Protein AF-A0A2V7W0M0-F1 (afdb_monomer)

Nearest PDB structures (foldseek):
  5k9a-assembly1_A-2  TM=7.201E-01  e=1.291E+00  Corynebacterium diphtheriae NCTC 13129
  8gmx-assembly1_A  TM=8.052E-01  e=2.928E+00  Lacticaseibacillus rhamnosus GG
  7d6p-assembly1_A  TM=5.475E-01  e=5.796E+00  Clostridium perfringens SM101

Structure (mmCIF, N/CA/C/O backbone):
data_AF-A0A2V7W0M0-F1
#
_entry.id   AF-A0A2V7W0M0-F1
#
loop_
_atom_site.group_PDB
_atom_site.id
_atom_site.type_symbol
_atom_site.label_atom_id
_atom_site.label_alt_id
_atom_site.label_comp_id
_atom_site.label_asym_id
_atom_site.label_entity_id
_atom_site.label_seq_id
_atom_site.pdbx_PDB_ins_code
_atom_site.Cartn_x
_atom_site.Cartn_y
_atom_site.Cartn_z
_atom_site.occupancy
_atom_site.B_iso_or_equiv
_atom_site.auth_seq_id
_atom_site.auth_comp_id
_atom_site.auth_asym_id
_atom_site.auth_atom_id
_atom_site.pdbx_PDB_model_num
ATOM 1 N N . MET A 1 1 ? 31.331 8.585 -36.967 1.00 64.06 1 MET A N 1
ATOM 2 C CA . MET A 1 1 ? 30.341 7.479 -36.903 1.00 64.06 1 MET A CA 1
ATOM 3 C C . MET A 1 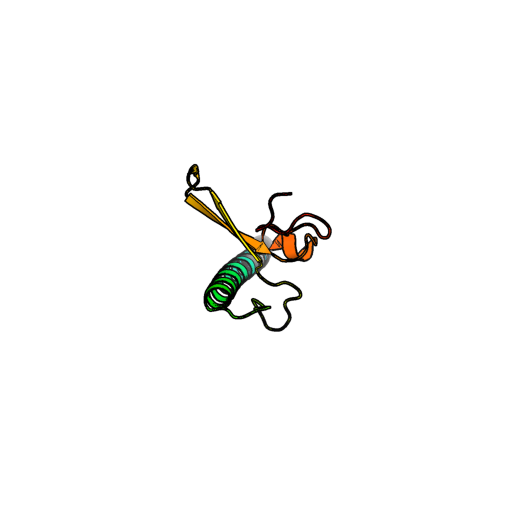1 ? 30.360 6.738 -35.563 1.00 64.06 1 MET A C 1
ATOM 5 O O . MET A 1 1 ? 29.324 6.711 -34.916 1.00 64.06 1 MET A O 1
ATOM 9 N N . LYS A 1 2 ? 31.514 6.246 -35.075 1.00 75.12 2 LYS A N 1
ATOM 10 C CA . LYS A 1 2 ? 31.631 5.527 -33.782 1.00 75.12 2 LYS A CA 1
ATOM 11 C C . LYS A 1 2 ? 31.044 6.279 -32.569 1.00 75.12 2 LYS A C 1
ATOM 13 O O . LYS A 1 2 ? 30.305 5.691 -31.794 1.00 75.12 2 LYS A O 1
ATOM 18 N N . LYS A 1 3 ? 31.273 7.597 -32.459 1.00 80.25 3 LYS A N 1
ATOM 19 C CA . LYS A 1 3 ? 30.722 8.433 -31.370 1.00 80.25 3 LYS A CA 1
ATOM 20 C C . LYS A 1 3 ? 29.184 8.470 -31.331 1.00 80.25 3 LYS A C 1
ATOM 22 O O . LYS A 1 3 ? 28.625 8.472 -30.246 1.00 80.25 3 LYS A O 1
ATOM 27 N N . ARG A 1 4 ? 28.499 8.449 -32.488 1.00 87.44 4 ARG A N 1
ATOM 28 C CA . ARG A 1 4 ? 27.020 8.410 -32.550 1.00 87.44 4 ARG A CA 1
ATOM 29 C C . ARG A 1 4 ? 26.479 7.060 -32.079 1.00 87.44 4 ARG A C 1
ATOM 31 O O . ARG A 1 4 ? 25.523 7.042 -31.323 1.00 87.44 4 ARG A O 1
ATOM 38 N N . LEU A 1 5 ? 27.117 5.954 -32.468 1.00 90.56 5 LEU A N 1
ATOM 39 C CA . LEU A 1 5 ? 26.745 4.610 -32.005 1.00 90.56 5 LEU A CA 1
ATOM 40 C C . LEU A 1 5 ? 26.913 4.449 -30.488 1.00 90.56 5 LEU A C 1
ATOM 42 O O . LEU A 1 5 ? 26.024 3.907 -29.845 1.00 90.56 5 LEU A O 1
ATOM 46 N N . VAL A 1 6 ? 27.998 4.980 -29.912 1.00 91.69 6 VAL A N 1
ATOM 47 C CA . VAL A 1 6 ? 28.197 4.988 -28.450 1.00 91.69 6 VAL A CA 1
ATOM 48 C C . VAL A 1 6 ? 27.105 5.798 -27.745 1.00 91.69 6 VAL A C 1
ATOM 50 O O . VAL A 1 6 ? 26.567 5.337 -26.746 1.00 91.69 6 VAL A O 1
ATOM 53 N N . LEU A 1 7 ? 26.735 6.963 -28.287 1.00 93.75 7 LEU A N 1
ATOM 54 C CA . LEU A 1 7 ? 25.692 7.825 -27.716 1.00 93.75 7 LEU A CA 1
ATOM 55 C C . LEU A 1 7 ? 24.292 7.195 -27.798 1.00 93.75 7 LEU A C 1
ATOM 57 O O . LEU A 1 7 ? 23.509 7.305 -26.864 1.00 93.75 7 LEU A O 1
ATOM 61 N N . ILE A 1 8 ? 23.981 6.511 -28.903 1.00 94.19 8 ILE A N 1
ATOM 62 C CA . ILE A 1 8 ? 22.719 5.771 -29.061 1.00 94.19 8 ILE A CA 1
ATOM 63 C C . ILE A 1 8 ? 22.687 4.576 -28.103 1.00 94.19 8 ILE A C 1
ATOM 65 O O . ILE A 1 8 ? 21.677 4.352 -27.440 1.00 94.19 8 ILE A O 1
ATOM 69 N N . GLY A 1 9 ? 23.797 3.841 -27.991 1.00 95.56 9 GLY A N 1
ATOM 70 C CA . GLY A 1 9 ? 23.924 2.723 -27.061 1.00 95.56 9 GLY A CA 1
ATOM 71 C C . GLY A 1 9 ? 23.741 3.153 -25.606 1.00 95.56 9 GLY A C 1
ATOM 72 O O . GLY A 1 9 ? 22.982 2.518 -24.877 1.00 95.56 9 GLY A O 1
ATOM 73 N N . SER A 1 10 ? 24.362 4.261 -25.187 1.00 94.12 10 SER A N 1
ATOM 74 C CA . SER A 1 10 ? 24.211 4.768 -23.818 1.00 94.12 10 SER A CA 1
ATOM 75 C C . SER A 1 10 ? 22.786 5.240 -23.524 1.00 94.12 10 SER A C 1
ATOM 77 O O . SER A 1 10 ? 22.264 4.942 -22.450 1.00 94.12 10 SER A O 1
ATOM 79 N N . LEU A 1 11 ? 22.121 5.905 -24.478 1.00 95.25 11 LEU A N 1
ATOM 80 C CA . LEU A 1 11 ? 20.715 6.296 -24.337 1.00 95.25 11 LEU A CA 1
ATOM 81 C C . LEU A 1 11 ? 19.784 5.084 -24.238 1.00 95.25 11 LEU A C 1
ATOM 83 O O . LEU A 1 11 ? 18.876 5.081 -23.411 1.00 95.25 11 LEU A O 1
ATOM 87 N N . ALA A 1 12 ? 20.015 4.048 -25.048 1.00 96.00 12 ALA A N 1
ATOM 88 C CA . ALA A 1 12 ? 19.219 2.825 -25.013 1.00 96.00 12 ALA A CA 1
ATOM 89 C C . ALA A 1 12 ? 19.354 2.101 -23.663 1.00 96.00 12 ALA A C 1
ATOM 91 O O . ALA A 1 12 ? 18.350 1.690 -23.080 1.00 96.00 12 ALA A O 1
ATOM 92 N N . VAL A 1 13 ? 20.575 2.004 -23.125 1.00 96.38 13 VAL A N 1
ATOM 93 C CA . VAL A 1 13 ? 20.827 1.412 -21.801 1.00 96.38 13 VAL A CA 1
ATOM 94 C C . VAL A 1 13 ? 20.164 2.231 -20.693 1.00 96.38 13 VAL A C 1
ATOM 96 O O . VAL A 1 13 ? 19.499 1.657 -19.832 1.00 96.38 13 VAL A O 1
ATOM 99 N N . ALA A 1 14 ? 20.279 3.562 -20.732 1.00 95.75 14 ALA A N 1
ATOM 100 C CA . ALA A 1 14 ? 19.603 4.428 -19.770 1.00 95.75 14 ALA A CA 1
ATOM 101 C C . ALA A 1 14 ? 18.075 4.249 -19.835 1.00 95.75 14 ALA A C 1
ATOM 103 O O . ALA A 1 14 ? 17.435 4.054 -18.804 1.00 95.75 14 ALA A O 1
ATOM 104 N N . GLY A 1 15 ? 17.491 4.219 -21.037 1.00 95.12 15 GLY A N 1
ATOM 105 C CA . GLY A 1 15 ? 16.060 3.972 -21.229 1.00 95.12 15 GLY A CA 1
ATOM 106 C C . GLY A 1 15 ? 15.600 2.639 -20.633 1.00 95.12 15 GLY A C 1
ATOM 107 O O . GLY A 1 15 ? 14.604 2.599 -19.910 1.00 95.12 15 GLY A O 1
ATOM 108 N N . LEU A 1 16 ? 16.360 1.562 -20.857 1.00 95.88 16 LEU A N 1
ATOM 109 C CA . LEU A 1 16 ? 16.083 0.250 -20.263 1.00 95.88 16 LEU A CA 1
ATOM 110 C C . LEU A 1 16 ? 16.175 0.273 -18.733 1.00 95.88 16 LEU A C 1
ATOM 112 O O . LEU A 1 16 ? 15.333 -0.327 -18.065 1.00 95.88 16 LEU A O 1
ATOM 116 N N . MET A 1 17 ? 17.144 0.995 -18.164 1.00 94.62 17 MET A N 1
ATOM 117 C CA . MET A 1 17 ? 17.260 1.155 -16.712 1.00 94.62 17 MET A CA 1
ATOM 118 C C . MET A 1 17 ? 16.062 1.898 -16.112 1.00 94.62 17 MET A C 1
ATOM 120 O O . MET A 1 17 ? 15.521 1.454 -15.097 1.00 94.62 17 MET A O 1
ATOM 124 N N . LEU A 1 18 ? 15.611 2.996 -16.728 1.00 94.50 18 LEU A N 1
ATOM 125 C CA . LEU A 1 18 ? 14.419 3.715 -16.265 1.00 94.50 18 LEU A CA 1
ATOM 126 C C . LEU A 1 18 ? 13.162 2.842 -16.365 1.00 94.50 18 LEU A C 1
ATOM 128 O O . LEU A 1 18 ? 12.367 2.795 -15.425 1.00 94.50 18 LEU A O 1
ATOM 132 N N . PHE A 1 19 ? 13.010 2.107 -17.467 1.00 94.19 19 PHE A N 1
ATOM 133 C CA . PHE A 1 19 ? 11.884 1.197 -17.652 1.00 94.19 19 PHE A CA 1
ATOM 134 C C . PHE A 1 19 ? 11.879 0.072 -16.610 1.00 94.19 19 PHE A C 1
ATOM 136 O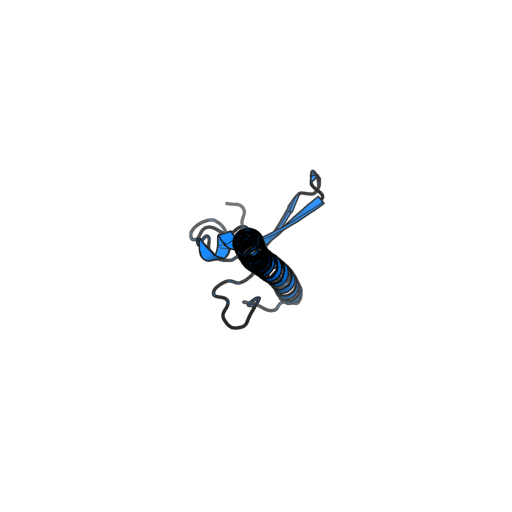 O . PHE A 1 19 ? 10.845 -0.202 -16.002 1.00 94.19 19 PHE A O 1
ATOM 143 N N . GLY A 1 20 ? 13.042 -0.528 -16.337 1.00 93.62 20 GLY A N 1
ATOM 144 C CA . GLY A 1 20 ? 13.196 -1.545 -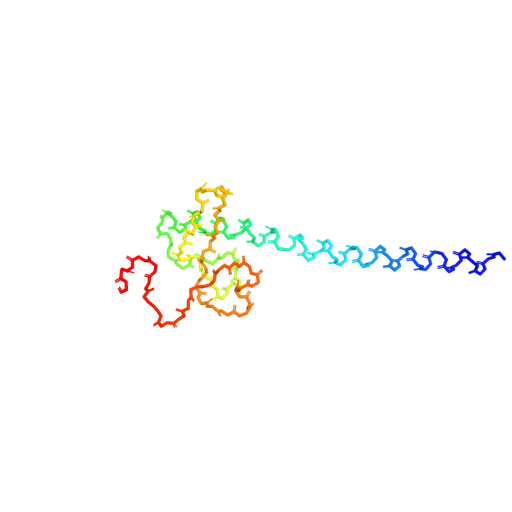15.297 1.00 93.62 20 GLY A CA 1
ATOM 145 C C . GLY A 1 20 ? 12.812 -1.030 -13.907 1.00 93.62 20 GLY A C 1
ATOM 146 O O . GLY A 1 20 ? 12.109 -1.720 -13.171 1.00 93.62 20 GLY A O 1
ATOM 147 N N . ASN A 1 21 ? 13.186 0.209 -13.572 1.00 92.94 21 ASN A N 1
ATOM 148 C CA . ASN A 1 21 ? 12.792 0.841 -12.309 1.00 92.94 21 ASN A CA 1
ATOM 149 C C . ASN A 1 21 ? 11.273 1.058 -12.211 1.00 92.94 21 ASN A C 1
ATOM 151 O O . ASN A 1 21 ? 10.672 0.751 -11.180 1.00 92.94 21 ASN A O 1
ATOM 155 N N . GLY A 1 22 ? 10.635 1.542 -13.281 1.00 91.75 22 GLY A N 1
ATOM 156 C CA . GLY A 1 22 ? 9.178 1.701 -13.319 1.00 91.75 22 GLY A CA 1
ATOM 157 C C . GLY A 1 22 ? 8.444 0.363 -13.185 1.00 91.75 22 GLY A C 1
ATOM 158 O O . GLY A 1 22 ? 7.508 0.238 -12.392 1.00 91.75 22 GLY A O 1
ATOM 159 N N . MET A 1 23 ? 8.921 -0.661 -13.898 1.00 93.94 23 MET A N 1
ATOM 160 C CA . MET A 1 23 ? 8.374 -2.017 -13.834 1.00 93.94 23 MET A CA 1
ATOM 161 C C . MET A 1 23 ? 8.485 -2.602 -12.423 1.00 93.94 23 MET A C 1
ATOM 163 O O . MET A 1 23 ? 7.534 -3.203 -11.927 1.00 93.94 23 MET A O 1
ATOM 167 N N . TRP A 1 24 ? 9.618 -2.388 -11.749 1.00 93.50 24 TRP A N 1
ATOM 168 C CA . TRP A 1 24 ? 9.833 -2.843 -10.377 1.00 93.50 24 TRP A CA 1
ATOM 169 C C . TRP A 1 24 ? 8.812 -2.253 -9.400 1.00 93.50 24 TRP A C 1
ATOM 171 O O . TRP A 1 24 ? 8.249 -2.975 -8.572 1.00 93.50 24 TRP A O 1
ATOM 181 N N . LEU A 1 25 ? 8.524 -0.954 -9.521 1.00 89.50 25 LEU A N 1
ATOM 182 C CA . LEU A 1 25 ? 7.541 -0.285 -8.672 1.00 89.50 25 LEU A CA 1
ATOM 183 C C . LEU A 1 25 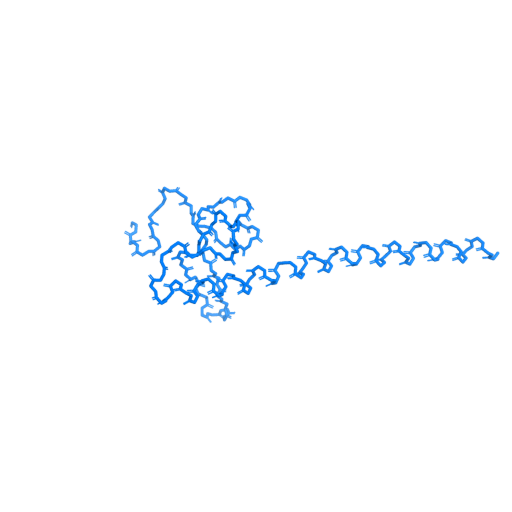? 6.131 -0.853 -8.889 1.00 89.50 25 LEU A C 1
ATOM 185 O O . LEU A 1 25 ? 5.434 -1.160 -7.920 1.00 89.50 25 LEU A O 1
ATOM 189 N N . TYR A 1 26 ? 5.738 -1.050 -10.150 1.00 90.44 26 TYR A N 1
ATOM 190 C CA . TYR A 1 26 ? 4.435 -1.616 -10.495 1.00 90.44 26 TYR A CA 1
ATOM 191 C C . TYR A 1 26 ? 4.294 -3.067 -10.021 1.00 90.44 26 TYR A C 1
ATOM 193 O O . TYR A 1 26 ? 3.294 -3.424 -9.398 1.00 90.44 26 TYR A O 1
ATOM 201 N N . ALA A 1 27 ? 5.317 -3.893 -10.247 1.00 92.75 27 ALA A N 1
ATOM 202 C CA . ALA A 1 27 ? 5.333 -5.284 -9.810 1.00 92.75 27 ALA A CA 1
ATOM 203 C C . ALA A 1 27 ? 5.197 -5.397 -8.285 1.00 92.75 27 ALA A C 1
ATOM 205 O O . 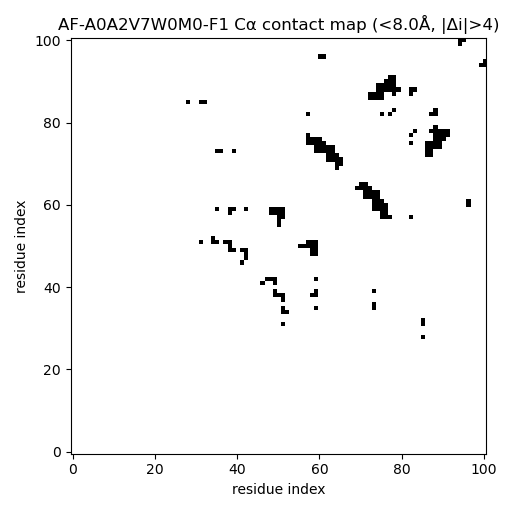ALA A 1 27 ? 4.393 -6.186 -7.787 1.00 92.75 27 ALA A O 1
ATOM 206 N N . LYS A 1 28 ? 5.921 -4.559 -7.532 1.00 91.38 28 LYS A N 1
ATOM 207 C CA . LYS A 1 28 ? 5.815 -4.513 -6.069 1.00 91.38 28 LYS A CA 1
ATOM 208 C C . LYS A 1 28 ? 4.417 -4.091 -5.608 1.00 91.38 28 LYS A C 1
ATOM 210 O O . LYS A 1 28 ? 3.902 -4.667 -4.651 1.00 91.38 28 LYS A O 1
ATOM 215 N N . ALA A 1 29 ? 3.802 -3.117 -6.277 1.00 89.75 29 ALA A N 1
ATOM 216 C CA . ALA A 1 29 ? 2.447 -2.674 -5.956 1.00 89.75 29 ALA A CA 1
ATOM 217 C C . 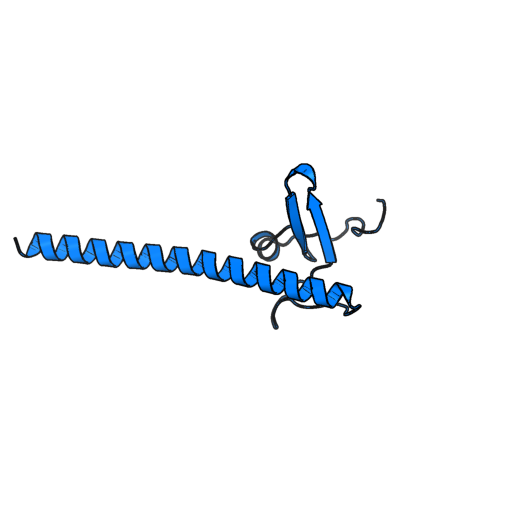ALA A 1 29 ? 1.415 -3.790 -6.186 1.00 89.75 29 ALA A C 1
ATOM 219 O O . ALA A 1 29 ? 0.593 -4.048 -5.309 1.00 89.75 29 ALA A O 1
ATOM 220 N N . GLN A 1 30 ? 1.500 -4.502 -7.314 1.00 91.38 30 GLN A N 1
ATOM 221 C CA . GLN A 1 30 ? 0.625 -5.644 -7.607 1.00 91.38 30 GLN A CA 1
ATOM 222 C C . GLN A 1 30 ? 0.804 -6.777 -6.595 1.00 91.38 30 GLN A C 1
ATOM 224 O O . GLN A 1 30 ? -0.175 -7.322 -6.086 1.00 91.38 30 GLN A O 1
ATOM 229 N N . LEU A 1 31 ? 2.051 -7.091 -6.231 1.00 93.31 31 LEU A N 1
ATOM 230 C CA . LEU A 1 31 ? 2.330 -8.090 -5.204 1.00 93.31 31 LEU A CA 1
ATOM 231 C C . LEU A 1 31 ? 1.699 -7.707 -3.857 1.00 93.31 31 LEU A C 1
ATOM 233 O O . LEU A 1 31 ? 1.122 -8.562 -3.190 1.00 93.31 31 LEU A O 1
ATOM 237 N N . ALA A 1 32 ? 1.764 -6.429 -3.474 1.00 91.50 32 ALA A N 1
ATOM 238 C CA . ALA A 1 32 ? 1.130 -5.943 -2.254 1.00 91.50 32 ALA A CA 1
ATOM 239 C C . ALA A 1 32 ? -0.400 -6.107 -2.288 1.00 91.50 32 ALA A C 1
ATOM 241 O O . ALA A 1 32 ? -0.962 -6.569 -1.300 1.00 91.50 32 ALA A O 1
ATOM 242 N N . GLN A 1 33 ? -1.064 -5.816 -3.415 1.00 92.00 33 GLN A N 1
ATOM 243 C CA . GLN A 1 33 ? -2.512 -6.037 -3.563 1.00 92.00 33 GLN A CA 1
ATOM 244 C C . GLN A 1 33 ? -2.888 -7.511 -3.373 1.00 92.00 33 GLN A C 1
ATOM 246 O O . GLN A 1 33 ? -3.779 -7.827 -2.590 1.00 92.00 33 GLN A O 1
ATOM 251 N N . VAL A 1 34 ? -2.157 -8.430 -4.011 1.00 93.50 34 VAL A N 1
ATOM 252 C CA . VAL A 1 34 ? -2.407 -9.875 -3.871 1.00 93.50 34 VAL A CA 1
ATOM 253 C C . VAL A 1 34 ? -2.203 -10.342 -2.426 1.00 93.50 34 VAL A C 1
ATOM 255 O O . VAL A 1 34 ? -2.959 -11.169 -1.917 1.00 93.50 34 VAL A O 1
ATOM 258 N N . LEU A 1 35 ? -1.182 -9.825 -1.739 1.00 93.50 35 LEU A N 1
ATOM 259 C CA . LEU A 1 35 ? -0.936 -10.139 -0.330 1.00 93.50 35 LEU A CA 1
ATOM 260 C C . LEU A 1 35 ? -2.033 -9.588 0.588 1.00 93.50 35 LEU A C 1
ATOM 262 O O . LEU A 1 35 ? -2.424 -10.271 1.534 1.00 93.50 35 LEU A O 1
ATOM 266 N N . LEU A 1 36 ? -2.562 -8.401 0.290 1.00 93.12 36 LEU A N 1
ATOM 267 C CA . LEU A 1 36 ? -3.704 -7.827 0.999 1.00 93.12 36 LEU A CA 1
ATOM 268 C C . LEU A 1 36 ? -4.960 -8.673 0.817 1.00 93.12 36 LEU A C 1
ATOM 270 O O . LEU A 1 36 ? -5.623 -8.983 1.801 1.00 93.12 36 LEU A O 1
ATOM 274 N N . GLU A 1 37 ? -5.258 -9.109 -0.407 1.00 92.94 37 GLU A N 1
ATOM 275 C CA . GLU A 1 37 ? -6.392 -10.000 -0.675 1.00 92.94 37 GLU A CA 1
ATOM 276 C C . GLU A 1 37 ? -6.269 -11.325 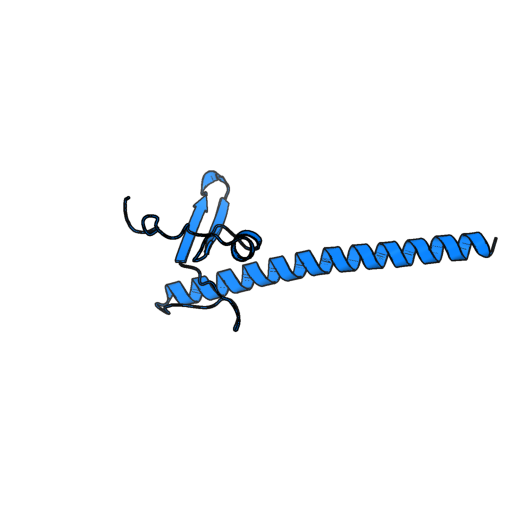0.077 1.00 92.94 37 GLU A C 1
ATOM 278 O O . GLU A 1 37 ? -7.245 -11.808 0.653 1.00 92.94 37 GLU A O 1
ATOM 283 N N . ARG A 1 38 ? -5.058 -11.888 0.138 1.00 92.88 38 ARG A N 1
ATOM 284 C CA . ARG A 1 38 ? -4.785 -13.094 0.930 1.00 92.88 38 ARG A CA 1
ATOM 285 C C . ARG A 1 38 ? -4.971 -12.857 2.424 1.00 92.88 38 ARG A C 1
ATOM 287 O O . ARG A 1 38 ? -5.528 -13.723 3.091 1.00 92.88 38 ARG A O 1
ATOM 294 N N . ALA A 1 39 ? -4.511 -11.723 2.949 1.00 92.56 39 ALA A N 1
ATOM 295 C CA . ALA A 1 39 ? -4.709 -11.381 4.354 1.00 92.56 39 ALA A CA 1
ATOM 296 C C . ALA A 1 39 ? -6.191 -11.200 4.681 1.00 92.56 39 ALA A C 1
ATOM 298 O O . ALA A 1 39 ? -6.678 -11.813 5.622 1.00 92.56 39 ALA A O 1
ATOM 299 N N . TRP A 1 40 ? -6.924 -10.468 3.840 1.00 92.44 40 TRP A N 1
ATOM 300 C CA . TRP A 1 40 ? -8.368 -10.298 3.975 1.00 92.44 40 TRP A CA 1
ATOM 301 C C . TRP A 1 40 ? -9.112 -11.636 3.963 1.00 92.44 40 TRP A C 1
ATOM 303 O O . TRP A 1 40 ? -9.997 -11.862 4.784 1.00 92.44 40 TRP A O 1
ATOM 313 N N . ALA A 1 41 ? -8.731 -12.556 3.071 1.00 92.25 41 ALA A N 1
ATOM 314 C CA . ALA A 1 41 ? -9.320 -13.888 3.037 1.00 92.25 41 ALA A CA 1
ATOM 315 C C . ALA A 1 41 ? -9.130 -14.636 4.366 1.00 92.25 41 ALA A C 1
ATOM 317 O O . ALA A 1 41 ? -10.059 -15.299 4.809 1.00 92.25 41 ALA A O 1
ATOM 318 N N . ARG A 1 42 ? -7.977 -14.514 5.033 1.00 90.94 42 ARG A N 1
ATOM 319 C CA . ARG A 1 42 ? -7.757 -15.110 6.364 1.00 90.94 42 ARG A CA 1
ATOM 320 C C . ARG A 1 42 ? -8.536 -14.392 7.463 1.00 90.94 42 ARG A C 1
ATOM 322 O O . ARG A 1 42 ? -9.112 -15.059 8.314 1.00 90.94 42 ARG A O 1
ATOM 329 N N . THR A 1 43 ? -8.644 -13.064 7.397 1.00 89.44 43 THR A N 1
ATOM 330 C CA . THR A 1 43 ? -9.490 -12.286 8.315 1.00 89.44 43 THR A CA 1
ATOM 331 C C . THR A 1 43 ? -10.948 -12.748 8.258 1.00 89.44 43 THR A C 1
ATOM 333 O O . THR A 1 43 ? -11.590 -12.894 9.293 1.00 89.44 43 THR A O 1
ATOM 336 N N . LEU A 1 44 ? -11.456 -13.093 7.068 1.00 87.81 44 LEU A N 1
ATOM 337 C CA . LEU A 1 44 ? -12.794 -13.682 6.910 1.00 87.81 44 LEU A CA 1
ATOM 338 C C . LEU A 1 44 ? -12.951 -15.062 7.573 1.00 87.81 44 LEU A C 1
ATOM 340 O O . LEU A 1 44 ? -14.069 -15.436 7.909 1.00 87.81 44 LEU A O 1
ATOM 344 N N . HIS A 1 45 ? -11.863 -15.809 7.781 1.00 90.25 45 HIS A N 1
ATOM 345 C CA . HIS A 1 45 ? -11.878 -17.079 8.521 1.00 90.25 45 HIS A CA 1
ATOM 346 C C . HIS A 1 45 ? -11.794 -16.881 10.047 1.00 90.25 45 HIS A C 1
ATOM 348 O O . HIS A 1 45 ? -11.722 -17.861 10.784 1.00 90.25 45 HIS A O 1
ATOM 354 N N . GLY A 1 46 ? -11.823 -15.634 10.530 1.00 85.00 46 GLY A N 1
ATOM 355 C CA . GLY A 1 46 ? -11.803 -15.303 11.955 1.00 85.00 46 GLY A CA 1
ATOM 356 C C . GLY A 1 46 ? -10.407 -15.079 12.539 1.00 85.00 46 GLY A C 1
ATOM 357 O O . GLY A 1 46 ? -10.291 -14.882 13.747 1.00 85.00 46 GLY A O 1
ATOM 358 N N . GLU A 1 47 ? -9.349 -15.078 11.719 1.00 87.25 47 GLU A N 1
ATOM 359 C CA . GLU A 1 47 ? -8.024 -14.654 12.179 1.00 87.25 47 GLU A CA 1
ATOM 360 C C . GLU A 1 47 ? -8.028 -13.140 12.463 1.00 87.25 47 GLU A C 1
ATOM 362 O O . GLU A 1 47 ? -8.355 -12.327 11.594 1.00 87.25 47 GLU A O 1
ATOM 367 N N . GLN A 1 48 ? -7.647 -12.754 13.680 1.00 80.56 48 GLN A N 1
ATOM 368 C CA . GLN A 1 48 ? -7.468 -11.352 14.064 1.00 80.56 48 GLN A CA 1
ATOM 369 C C . GLN A 1 48 ? -6.039 -10.888 13.741 1.00 80.56 48 GLN A C 1
ATOM 371 O O . GLN A 1 48 ? -5.106 -11.690 13.746 1.00 80.56 48 GLN A O 1
ATOM 376 N N . ASP A 1 49 ? -5.869 -9.598 13.437 1.00 80.44 49 ASP A N 1
ATOM 377 C CA . ASP A 1 49 ? -4.570 -8.965 13.156 1.00 80.44 49 ASP A CA 1
ATOM 378 C C . ASP A 1 49 ? -3.717 -9.652 12.073 1.00 80.44 49 ASP A C 1
ATOM 380 O O . ASP A 1 49 ? -2.490 -9.780 12.171 1.00 80.44 49 ASP A O 1
ATOM 384 N N . VAL A 1 50 ? -4.362 -10.066 10.978 1.00 88.56 50 VAL A N 1
ATOM 385 C CA . VAL A 1 50 ? -3.666 -10.695 9.852 1.00 88.56 50 VAL A CA 1
ATOM 386 C C . VAL A 1 50 ? -2.822 -9.676 9.092 1.00 88.56 50 VAL A C 1
ATOM 388 O O . VAL A 1 50 ? -3.311 -8.887 8.282 1.00 88.56 50 VAL A O 1
ATOM 391 N N . LYS A 1 51 ? -1.508 -9.763 9.275 1.00 89.06 51 LYS A N 1
ATOM 392 C CA . LYS A 1 51 ? -0.548 -8.960 8.519 1.00 89.06 51 LYS A CA 1
ATOM 393 C C . LYS A 1 51 ? -0.400 -9.475 7.076 1.00 89.06 51 LYS A C 1
ATOM 395 O O . LYS A 1 51 ? -0.143 -10.667 6.883 1.00 89.06 51 LYS A O 1
ATOM 400 N N . PRO A 1 52 ? -0.464 -8.604 6.049 1.00 88.75 52 PRO A N 1
ATOM 401 C CA . PRO A 1 52 ? -0.291 -9.002 4.646 1.00 88.75 52 PRO A CA 1
ATOM 402 C C . PRO A 1 52 ? 1.119 -9.505 4.312 1.00 88.75 52 PRO A C 1
ATOM 404 O O . PRO A 1 52 ? 1.294 -10.353 3.439 1.00 88.75 52 PRO A O 1
ATOM 407 N N . TRP A 1 53 ? 2.134 -9.045 5.039 1.00 90.81 53 TRP A N 1
ATOM 408 C CA . TRP A 1 53 ? 3.492 -9.589 5.023 1.00 90.81 53 TRP A CA 1
ATOM 409 C C . TRP A 1 53 ? 4.104 -9.464 6.421 1.00 90.81 53 TRP A C 1
ATOM 411 O O . TRP A 1 53 ? 3.609 -8.719 7.263 1.00 90.81 53 TRP A O 1
ATOM 421 N N . ARG A 1 54 ? 5.194 -10.191 6.692 1.00 86.00 54 ARG A N 1
ATOM 422 C CA . ARG A 1 54 ? 5.711 -10.394 8.062 1.00 86.00 54 ARG A CA 1
ATOM 423 C C . ARG A 1 54 ? 6.061 -9.111 8.828 1.00 86.00 54 ARG A C 1
ATOM 425 O O . ARG A 1 54 ? 5.988 -9.106 10.049 1.00 86.00 54 ARG A O 1
ATOM 432 N N . TRP A 1 55 ? 6.439 -8.050 8.125 1.00 87.62 55 TRP A N 1
ATOM 433 C CA . TRP A 1 55 ? 6.819 -6.748 8.690 1.00 87.62 55 TRP A CA 1
ATOM 434 C C . TRP A 1 55 ? 5.809 -5.640 8.348 1.00 87.62 55 TRP A C 1
ATOM 436 O O . TRP A 1 55 ? 6.168 -4.469 8.288 1.00 87.62 55 TRP A O 1
ATOM 446 N N . ALA A 1 56 ? 4.563 -5.993 8.021 1.00 88.38 56 ALA A N 1
ATOM 447 C CA . ALA A 1 56 ? 3.523 -4.992 7.828 1.00 88.38 56 ALA A CA 1
ATOM 448 C C . ALA A 1 56 ? 3.117 -4.395 9.183 1.00 88.38 56 ALA A C 1
ATOM 450 O O . ALA A 1 56 ? 2.816 -5.132 10.126 1.00 88.38 56 ALA A O 1
ATOM 451 N N . ASP A 1 57 ? 3.061 -3.067 9.245 1.00 86.38 57 ASP A N 1
ATOM 452 C CA . ASP A 1 57 ? 2.549 -2.307 10.395 1.00 86.38 57 ASP A CA 1
ATOM 453 C C . ASP A 1 57 ? 1.052 -1.979 10.231 1.00 86.38 57 ASP A C 1
ATOM 455 O O . ASP A 1 57 ? 0.545 -1.017 10.795 1.00 86.38 57 ASP A O 1
ATOM 459 N N . THR A 1 58 ? 0.343 -2.733 9.388 1.00 89.75 58 THR A N 1
ATOM 460 C CA . THR A 1 58 ? -1.079 -2.534 9.105 1.00 89.75 58 THR A CA 1
ATOM 461 C C . THR A 1 58 ? -1.753 -3.872 8.837 1.00 89.75 58 THR A C 1
ATOM 463 O O . THR A 1 58 ? -1.113 -4.824 8.379 1.00 89.75 58 THR A O 1
ATOM 466 N N . CYS A 1 59 ? -3.051 -3.916 9.107 1.00 90.12 59 CYS A N 1
ATOM 467 C CA . CYS A 1 59 ? -3.915 -5.069 8.917 1.00 90.12 59 CYS A CA 1
ATOM 468 C C . CYS A 1 59 ? -5.162 -4.625 8.135 1.00 90.12 59 CYS A C 1
ATOM 470 O O . CYS A 1 59 ? -5.562 -3.458 8.227 1.00 90.12 59 CYS A O 1
ATOM 472 N N . PRO A 1 60 ? -5.773 -5.516 7.344 1.00 91.88 60 PRO A N 1
ATOM 473 C CA . PRO A 1 60 ? -7.008 -5.210 6.648 1.00 91.88 60 PRO A CA 1
ATOM 474 C C . PRO A 1 60 ? -8.180 -5.256 7.639 1.00 91.88 60 PRO A C 1
ATOM 476 O O . PRO A 1 60 ? -8.389 -6.268 8.301 1.00 91.88 60 PRO A O 1
ATOM 479 N N . ILE A 1 61 ? -8.938 -4.164 7.740 1.00 90.56 61 ILE A N 1
ATOM 480 C CA . ILE A 1 61 ? -10.039 -4.039 8.713 1.00 90.56 61 ILE A CA 1
ATOM 481 C C . ILE A 1 61 ? -11.422 -4.075 8.063 1.00 90.56 61 ILE A C 1
ATOM 483 O O . ILE A 1 61 ? -12.389 -4.503 8.678 1.00 90.56 61 ILE A O 1
ATOM 487 N N . ALA A 1 62 ? -11.530 -3.651 6.803 1.00 90.00 62 ALA A N 1
ATOM 488 C CA . ALA A 1 62 ? -12.795 -3.629 6.081 1.00 90.00 62 ALA A CA 1
ATOM 489 C C . ALA A 1 62 ? -12.574 -3.781 4.573 1.00 90.00 62 ALA A C 1
ATOM 491 O O . ALA A 1 62 ? -11.469 -3.598 4.059 1.00 90.00 62 ALA A O 1
ATOM 492 N N . ARG A 1 63 ? -13.650 -4.074 3.838 1.00 91.38 63 ARG A N 1
ATOM 493 C CA . ARG A 1 63 ? -13.648 -4.093 2.372 1.00 91.38 63 ARG A CA 1
ATOM 494 C C . ARG A 1 63 ? -14.671 -3.109 1.831 1.00 91.38 63 ARG A C 1
ATOM 496 O O . ARG A 1 63 ? -15.873 -3.308 1.971 1.00 91.38 63 ARG A O 1
ATOM 503 N N . LEU A 1 64 ? -14.181 -2.087 1.144 1.00 89.88 64 LEU A N 1
ATOM 504 C CA . LEU A 1 64 ? -14.999 -1.105 0.452 1.00 89.88 64 LEU A CA 1
ATOM 505 C C . LEU A 1 64 ? -15.352 -1.630 -0.941 1.00 89.88 64 LEU A C 1
ATOM 507 O O . LEU A 1 64 ? -14.466 -1.976 -1.723 1.00 89.88 64 LEU A O 1
ATOM 511 N N . GLN A 1 65 ? -16.639 -1.703 -1.268 1.00 91.88 65 GLN A N 1
ATOM 512 C CA . GLN A 1 65 ? -17.113 -2.1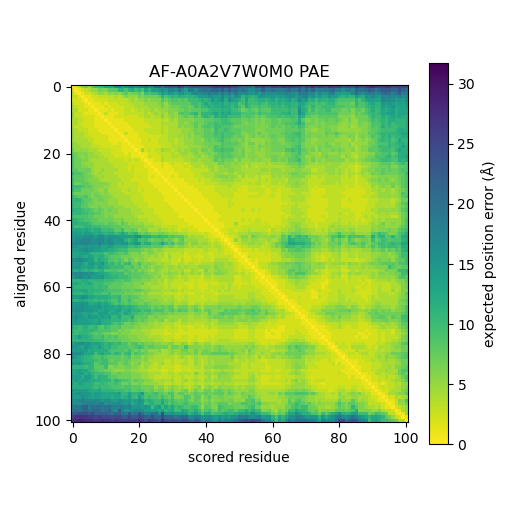73 -2.570 1.00 91.88 65 GLN A CA 1
ATOM 513 C C . GLN A 1 65 ? -17.859 -1.051 -3.286 1.00 91.88 65 GLN A C 1
ATOM 515 O O . GLN A 1 65 ? -18.716 -0.394 -2.703 1.00 91.88 65 GLN A O 1
ATOM 520 N N . PHE A 1 66 ? -17.554 -0.861 -4.568 1.00 91.50 66 PHE A N 1
ATOM 521 C CA . PHE A 1 66 ? -18.218 0.093 -5.449 1.00 91.50 66 PHE A CA 1
ATOM 522 C C . PHE A 1 66 ? -18.952 -0.675 -6.559 1.00 91.50 66 PHE A C 1
ATOM 524 O O . PHE A 1 66 ? -18.385 -0.870 -7.642 1.00 91.50 66 PHE A O 1
ATOM 531 N N . PRO A 1 67 ? -20.214 -1.102 -6.341 1.00 90.69 67 PRO A N 1
ATOM 532 C CA . PRO A 1 67 ? -20.938 -1.968 -7.275 1.00 90.69 67 PRO A CA 1
ATOM 533 C C . PRO A 1 67 ? -21.045 -1.373 -8.683 1.00 90.69 67 PRO A C 1
ATOM 535 O O . PRO A 1 67 ? -20.822 -2.062 -9.675 1.00 90.69 67 PRO A O 1
ATOM 538 N N . ARG A 1 68 ? -21.293 -0.058 -8.774 1.00 93.50 68 ARG A N 1
ATOM 539 C CA . ARG A 1 68 ? -21.416 0.662 -10.055 1.00 93.50 68 ARG A CA 1
ATOM 540 C C . ARG A 1 68 ? -20.117 0.683 -10.861 1.00 93.50 68 ARG A C 1
ATOM 542 O O . ARG A 1 68 ? -20.167 0.780 -12.079 1.00 93.50 68 ARG A O 1
ATOM 549 N N . GLN A 1 69 ? -18.969 0.596 -10.191 1.00 92.62 69 GLN A N 1
ATOM 550 C CA . GLN A 1 69 ? -17.646 0.640 -10.818 1.00 92.62 69 GLN A CA 1
ATOM 551 C C . GLN A 1 69 ? -17.016 -0.753 -10.947 1.00 92.62 69 GLN A C 1
ATOM 553 O O . GLN A 1 69 ? -15.930 -0.867 -11.509 1.00 92.62 69 GLN A O 1
ATOM 558 N N . ARG A 1 70 ? -17.669 -1.804 -10.417 1.00 89.56 70 ARG A N 1
ATOM 559 C CA . ARG A 1 70 ? -17.123 -3.169 -10.298 1.00 89.56 70 ARG A CA 1
ATOM 560 C C . ARG A 1 70 ? -15.719 -3.190 -9.679 1.00 89.56 70 ARG A C 1
ATOM 562 O O . ARG A 1 70 ? -14.854 -3.951 -10.101 1.00 89.56 70 ARG A O 1
ATOM 569 N N . ARG A 1 71 ? -15.487 -2.325 -8.688 1.00 90.06 71 ARG A N 1
ATOM 570 C CA . ARG A 1 71 ? -14.213 -2.218 -7.967 1.00 90.06 71 ARG A CA 1
ATOM 571 C C . ARG A 1 71 ? -14.414 -2.502 -6.493 1.00 90.06 71 ARG A C 1
ATOM 573 O O . ARG A 1 71 ? -15.452 -2.172 -5.923 1.00 90.06 71 ARG A O 1
ATOM 580 N N . SER A 1 72 ? -13.393 -3.075 -5.876 1.00 91.12 72 SER A N 1
ATOM 581 C CA . SER A 1 72 ? -13.325 -3.234 -4.432 1.00 91.12 72 SER A CA 1
ATOM 582 C C . SER A 1 72 ? -11.940 -2.871 -3.937 1.00 91.12 72 SER A C 1
ATOM 584 O O . SER A 1 72 ? -10.962 -3.190 -4.607 1.00 91.12 72 SER A O 1
ATOM 586 N N . TYR A 1 73 ? -11.875 -2.264 -2.762 1.00 91.25 73 TYR A N 1
ATOM 587 C CA . TYR A 1 73 ? -10.638 -1.895 -2.097 1.00 91.25 73 TYR A CA 1
ATOM 588 C C . TYR A 1 73 ? -10.636 -2.447 -0.681 1.00 91.25 73 TYR A C 1
ATOM 590 O O . TYR A 1 73 ? -11.667 -2.476 -0.009 1.00 91.25 73 TYR A O 1
ATOM 598 N N . ILE A 1 74 ? -9.469 -2.889 -0.235 1.00 93.12 74 ILE A N 1
ATOM 599 C CA . ILE A 1 74 ? -9.254 -3.310 1.144 1.00 93.12 74 ILE A CA 1
ATOM 600 C C . ILE A 1 74 ? -8.866 -2.067 1.937 1.00 93.12 74 ILE A C 1
ATOM 602 O O . ILE A 1 74 ? -7.959 -1.336 1.542 1.00 93.12 74 ILE A O 1
ATOM 606 N N . VAL A 1 75 ? -9.592 -1.817 3.021 1.00 92.69 75 VAL A N 1
ATOM 607 C CA . VAL A 1 75 ? -9.330 -0.719 3.946 1.00 92.69 75 VAL A CA 1
ATOM 608 C C . VAL A 1 75 ? -8.323 -1.195 4.983 1.00 92.69 75 VAL A C 1
ATOM 610 O O . VAL A 1 75 ? -8.513 -2.229 5.625 1.00 92.69 75 VAL A O 1
ATOM 613 N N . LEU A 1 76 ? -7.250 -0.431 5.123 1.00 92.88 76 LEU A N 1
ATOM 614 C CA . LEU A 1 76 ? -6.137 -0.683 6.024 1.00 92.88 76 LEU A CA 1
ATOM 615 C C . LEU A 1 76 ? -6.326 0.037 7.359 1.00 92.88 76 LEU A C 1
ATOM 617 O O . LEU A 1 76 ? -6.831 1.158 7.394 1.00 92.88 76 LEU A O 1
ATOM 621 N N . ALA A 1 77 ? -5.869 -0.573 8.451 1.00 91.06 77 ALA A N 1
ATOM 622 C CA . ALA A 1 77 ? -5.759 0.102 9.740 1.00 91.06 77 ALA A CA 1
ATOM 623 C C . ALA A 1 77 ? -4.762 1.272 9.649 1.00 91.06 77 ALA A C 1
ATOM 625 O O . ALA A 1 77 ? -3.618 1.074 9.221 1.00 91.06 77 ALA A O 1
ATOM 626 N N . GLY A 1 78 ? -5.193 2.468 10.055 1.00 90.06 78 GLY A N 1
ATOM 627 C CA . GLY A 1 78 ? -4.385 3.685 10.102 1.00 90.06 78 GLY A CA 1
ATOM 628 C C . GLY A 1 78 ? -4.218 4.390 8.749 1.00 90.06 78 GLY A C 1
ATOM 629 O O . GLY A 1 78 ? -3.716 3.823 7.771 1.00 90.06 78 GLY A O 1
ATOM 630 N N . ALA A 1 79 ? -4.554 5.679 8.709 1.00 89.62 79 ALA A N 1
ATOM 631 C CA . ALA A 1 79 ? -4.442 6.558 7.543 1.00 89.62 79 ALA A CA 1
ATOM 632 C C . ALA A 1 79 ? -3.048 7.205 7.422 1.00 89.62 79 ALA A C 1
ATOM 634 O O . ALA A 1 79 ? -2.904 8.420 7.296 1.00 89.62 79 ALA A O 1
ATOM 635 N N . SER A 1 80 ? -1.993 6.389 7.463 1.00 88.12 80 SER A N 1
ATOM 636 C CA . SER A 1 80 ? -0.618 6.866 7.279 1.00 88.12 80 SER A CA 1
ATOM 637 C C . SER A 1 80 ? -0.245 6.968 5.795 1.00 88.12 80 SER A C 1
ATOM 639 O O . SER A 1 80 ? -0.723 6.188 4.970 1.00 88.12 80 SER A O 1
ATOM 641 N N . GLY A 1 81 ? 0.685 7.864 5.434 1.00 86.12 81 GLY A N 1
ATOM 642 C CA . GLY A 1 81 ? 1.161 7.999 4.046 1.00 86.12 81 GLY A CA 1
ATOM 643 C C . GLY A 1 81 ? 1.732 6.701 3.454 1.00 86.12 81 GLY A C 1
ATOM 644 O O . GLY A 1 81 ? 1.649 6.472 2.250 1.00 86.12 81 GLY A O 1
ATOM 645 N N . ARG A 1 82 ? 2.254 5.809 4.304 1.00 87.19 82 ARG A N 1
ATOM 646 C CA . ARG A 1 82 ? 2.733 4.483 3.895 1.00 87.19 82 ARG A CA 1
ATOM 647 C C . ARG A 1 82 ? 1.585 3.534 3.557 1.00 87.19 82 ARG A C 1
ATOM 649 O O . ARG A 1 82 ? 1.691 2.816 2.571 1.00 87.19 82 ARG A O 1
ATOM 656 N N . ASN A 1 83 ? 0.506 3.540 4.338 1.00 90.25 83 ASN A N 1
ATOM 657 C CA . ASN A 1 83 ? -0.661 2.684 4.096 1.00 90.25 83 ASN A CA 1
ATOM 658 C C . ASN A 1 83 ? -1.459 3.181 2.887 1.00 90.25 83 ASN A C 1
ATOM 660 O O . ASN A 1 83 ? -1.864 2.384 2.044 1.00 90.25 83 ASN A O 1
ATOM 664 N N . LEU A 1 84 ? -1.574 4.504 2.742 1.00 89.50 84 LEU A N 1
ATOM 665 C CA . LEU A 1 84 ? -2.236 5.154 1.609 1.00 89.50 84 LEU A CA 1
ATOM 666 C C . LEU A 1 84 ? -1.578 4.844 0.258 1.00 89.50 84 LEU A C 1
ATOM 668 O O . LEU A 1 84 ? -2.250 4.870 -0.769 1.00 89.50 84 LEU A O 1
ATOM 672 N N . ALA A 1 85 ? -0.291 4.485 0.248 1.00 88.25 85 ALA A N 1
ATOM 673 C CA . ALA A 1 85 ? 0.384 4.011 -0.959 1.00 88.25 85 ALA A CA 1
ATOM 674 C C . ALA A 1 85 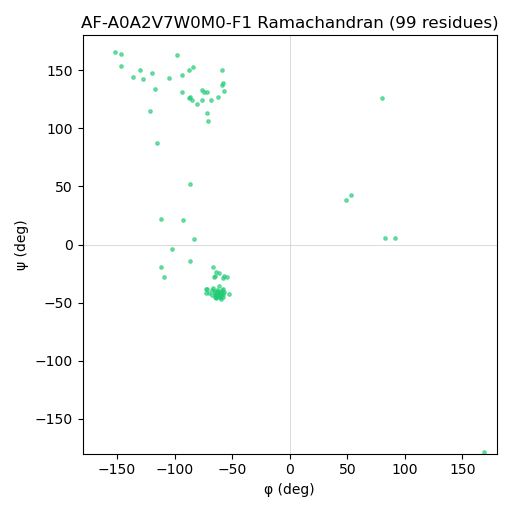? -0.155 2.656 -1.466 1.00 88.25 85 ALA A C 1
ATOM 676 O O . ALA A 1 85 ? 0.056 2.315 -2.629 1.00 88.25 85 ALA A O 1
ATOM 677 N N . PHE A 1 86 ? -0.835 1.882 -0.611 1.00 88.62 86 PHE A N 1
ATOM 678 C CA . PHE A 1 86 ? -1.370 0.556 -0.932 1.00 88.62 86 PHE A CA 1
ATOM 679 C C . PHE A 1 86 ? -2.901 0.503 -0.968 1.00 88.62 86 PHE A C 1
ATOM 681 O O . PHE A 1 86 ? -3.455 -0.409 -1.576 1.00 88.62 86 PHE A O 1
ATOM 688 N N . GLY A 1 87 ? -3.608 1.451 -0.360 1.00 90.06 87 GLY A N 1
ATOM 689 C CA . GLY A 1 87 ? -5.066 1.482 -0.396 1.00 90.06 87 GLY A CA 1
ATOM 690 C C . GLY A 1 87 ? -5.663 2.485 0.587 1.00 90.06 87 GLY A C 1
ATOM 691 O O . GLY A 1 87 ? -4.925 3.183 1.280 1.00 90.06 87 GLY A O 1
ATOM 692 N N . PRO A 1 88 ? -6.999 2.576 0.660 1.00 91.88 88 PRO A N 1
ATOM 693 C CA . PRO A 1 88 ? -7.673 3.407 1.649 1.00 91.88 88 PRO A CA 1
ATOM 694 C C . PRO A 1 88 ? -7.256 3.013 3.069 1.00 91.88 88 PRO A C 1
ATOM 696 O O . PRO A 1 88 ? -7.261 1.832 3.409 1.00 91.88 88 PRO A O 1
ATOM 699 N N . GLY A 1 89 ? -6.913 3.996 3.896 1.00 92.25 89 GLY A N 1
ATOM 700 C CA . GLY A 1 89 ? -6.660 3.802 5.321 1.00 92.25 89 GLY A CA 1
ATOM 701 C C . GLY A 1 89 ? -7.823 4.337 6.148 1.00 92.25 89 GLY A C 1
ATOM 702 O O . GLY A 1 89 ? -8.410 5.360 5.797 1.00 92.25 89 GLY A O 1
ATOM 703 N N . HIS A 1 90 ? -8.152 3.658 7.238 1.00 92.06 90 HIS A N 1
ATOM 704 C CA . HIS A 1 90 ? -9.081 4.173 8.235 1.00 92.06 90 HIS A CA 1
ATOM 705 C C . HIS A 1 90 ? -8.393 5.230 9.098 1.00 92.06 90 HIS A C 1
ATOM 707 O O . HIS A 1 90 ? -7.253 5.047 9.521 1.00 92.06 90 HIS A O 1
ATOM 713 N N . VAL A 1 91 ? -9.071 6.358 9.305 1.00 91.19 91 VAL A N 1
ATOM 714 C CA . VAL A 1 91 ? -8.540 7.486 10.072 1.00 91.19 91 VAL A CA 1
ATOM 715 C C . VAL A 1 91 ? -8.701 7.195 11.558 1.00 91.19 91 VAL A C 1
ATOM 717 O O . VAL A 1 91 ? -9.818 7.004 12.037 1.00 91.19 91 VAL A O 1
ATOM 720 N N . ASP A 1 92 ? -7.585 7.188 12.280 1.00 86.88 92 ASP A N 1
ATOM 721 C CA . ASP A 1 92 ? -7.579 6.923 13.716 1.00 86.88 92 ASP A CA 1
ATOM 722 C C . ASP A 1 92 ? -8.446 7.955 14.462 1.00 86.88 92 ASP A C 1
ATOM 724 O O . ASP A 1 92 ? -8.419 9.149 14.160 1.00 86.88 92 ASP A O 1
ATOM 728 N N . GLY A 1 93 ? -9.237 7.489 15.433 1.00 84.25 93 GLY A N 1
ATOM 729 C CA . GLY A 1 93 ? -10.151 8.334 16.213 1.00 84.25 93 GLY A CA 1
ATOM 730 C C . GLY A 1 93 ? -11.505 8.614 15.550 1.00 84.25 93 GLY A C 1
ATOM 731 O O . GLY A 1 93 ? -12.297 9.375 16.102 1.00 84.25 93 GLY A O 1
ATOM 732 N N . THR A 1 94 ? -11.791 8.001 14.398 1.00 87.00 94 THR A N 1
ATOM 733 C CA . THR A 1 94 ? -13.130 8.002 13.785 1.00 87.00 94 THR A CA 1
ATOM 734 C C . THR A 1 94 ? -13.895 6.717 14.117 1.00 87.00 94 THR A C 1
ATOM 736 O O . THR A 1 94 ? -13.300 5.744 14.579 1.00 87.00 94 THR A O 1
ATOM 739 N N . ALA A 1 95 ? -15.219 6.713 13.928 1.00 85.88 95 ALA A N 1
ATOM 740 C CA . ALA A 1 95 ? -16.044 5.529 14.179 1.00 85.88 95 ALA A CA 1
ATOM 741 C C . ALA A 1 95 ? -15.569 4.330 13.343 1.00 85.88 95 ALA A C 1
ATOM 743 O O . ALA A 1 95 ? -15.238 4.488 12.162 1.00 85.88 95 ALA A O 1
ATOM 744 N N . ALA A 1 96 ? -15.545 3.141 13.952 1.00 82.75 96 ALA A N 1
ATOM 745 C CA . ALA A 1 96 ? -15.137 1.925 13.260 1.00 82.75 96 ALA A CA 1
ATOM 746 C C . ALA A 1 96 ? -16.044 1.662 12.040 1.00 82.75 96 ALA A C 1
ATOM 748 O O . ALA A 1 96 ? -17.217 2.038 12.071 1.00 82.75 96 ALA A O 1
ATOM 749 N N . PRO A 1 97 ? -15.548 1.012 10.970 1.00 80.19 97 PRO A N 1
ATOM 750 C CA . PRO A 1 97 ? -16.322 0.784 9.744 1.00 80.19 97 PRO A CA 1
ATOM 751 C C . PRO A 1 97 ? -17.681 0.090 9.952 1.00 80.19 97 PRO A C 1
ATOM 753 O O . PRO A 1 97 ? -18.598 0.276 9.154 1.00 80.19 97 PRO A O 1
ATOM 756 N N . GLU A 1 98 ? -17.804 -0.719 11.002 1.00 77.56 98 GLU A N 1
ATOM 757 C CA . GLU A 1 98 ? -19.010 -1.434 11.423 1.00 77.56 98 GLU A CA 1
ATOM 758 C C . GLU A 1 98 ? -19.948 -0.622 12.334 1.00 77.56 98 GLU A C 1
ATOM 760 O O . GLU A 1 98 ? -21.102 -1.010 12.526 1.00 77.56 98 GLU A O 1
ATOM 765 N N . GLN A 1 99 ? -19.484 0.497 12.895 1.00 73.06 99 GLN A N 1
ATOM 766 C CA . GLN A 1 99 ? -20.282 1.366 13.754 1.00 73.06 99 GLN A CA 1
ATOM 767 C C . GLN A 1 99 ? -20.918 2.488 12.929 1.00 73.06 99 GLN A C 1
ATOM 769 O O . GLN A 1 99 ? -20.255 3.184 12.163 1.00 73.06 99 GLN A O 1
ATOM 774 N N . ILE A 1 100 ? -22.225 2.690 13.109 1.00 63.25 100 ILE A N 1
ATOM 775 C CA . ILE A 1 100 ? -22.900 3.896 12.621 1.00 63.25 100 ILE A CA 1
ATOM 776 C C . ILE A 1 100 ? -22.431 5.039 13.530 1.00 63.25 100 ILE A C 1
ATOM 778 O O . ILE A 1 100 ? -22.685 4.992 14.734 1.00 63.25 100 ILE A O 1
ATOM 782 N N . GLY A 1 101 ? -21.675 5.981 12.960 1.00 53.56 101 GLY A N 1
ATOM 783 C CA . GLY A 1 101 ? -21.142 7.154 13.661 1.00 53.56 101 GLY A CA 1
ATOM 784 C C . GLY A 1 101 ? -22.203 8.161 14.079 1.00 53.56 101 GLY A C 1
ATOM 785 O O . GLY A 1 101 ? -23.282 8.192 13.443 1.00 53.56 101 GLY A O 1
#

Solvent-accessible surface area (backbone atoms only — not comparable to full-atom values): 5884 Å² total; per-residue (Å²): 112,70,70,57,55,53,52,50,51,52,51,52,53,51,50,52,53,54,49,52,54,55,49,51,54,51,53,52,50,53,51,50,51,54,30,42,54,54,21,44,56,44,37,74,74,70,48,75,84,37,46,47,44,100,84,50,92,41,29,67,75,48,74,51,71,39,79,94,73,77,45,72,46,57,26,29,51,44,60,42,80,74,45,51,75,79,32,56,37,42,58,81,94,56,69,53,96,89,50,88,116

Mean predicted aligned error: 6.31 Å

Radius of gyration: 20.3 Å; Cα contacts (8 Å, |Δi|>4): 104; chains: 1; bounding box: 54×26×53 Å

Foldseek 3Di:
DVVVVVVVVVVVVVVVVVVVVVVVVVVVLVLLQVLLVVQVVVVVVVDPPRDSDPPDPKGFQDKDADPVVRDIFTEIDDPDPVVVSNTHYDHPPDDRPPDDD

Secondary structure (DSSP, 8-state):
-HHHHHHHHHHHHHHHHHHHHHHHHHHHHHHHHHHHHHHHHHHHTT-SS--SSTT-S--EEEEEEEGGGTEEEEEESS--HHHHTTS-BPPTTSPPTTS--

Sequence (101 aa):
MKKRLVLIGSLAVAGLMLFGNGMWLYAKAQLAQVLLERAWARTLHGEQDVKPWRWADTCPIARLQFPRQRRSYIVLAGASGRNLAFGPGHVDGTAAPEQIG

pLDDT: mean 89.18, std 6.67, range [53.56, 96.38]